Protein AF-A0A1Y3MX12-F1 (afdb_monomer_lite)

Structure (mmCIF, N/CA/C/O backbone):
data_AF-A0A1Y3MX12-F1
#
_entry.id   AF-A0A1Y3MX12-F1
#
loop_
_atom_site.group_PDB
_atom_site.id
_atom_site.type_symbol
_atom_site.label_atom_id
_atom_site.label_alt_id
_atom_site.label_comp_id
_atom_site.label_asym_id
_atom_site.label_entity_id
_atom_site.label_seq_id
_atom_site.pdbx_PDB_ins_code
_atom_site.Cartn_x
_atom_site.Cartn_y
_atom_site.Cartn_z
_atom_site.occupancy
_atom_site.B_iso_or_equiv
_atom_site.auth_seq_id
_atom_site.auth_comp_id
_atom_site.auth_asym_id
_atom_site.auth_atom_id
_atom_site.pd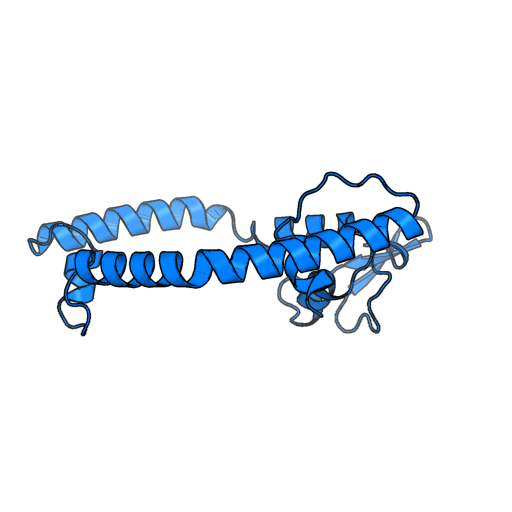bx_PDB_model_num
ATOM 1 N N . PHE A 1 1 ? -0.006 -5.601 -21.328 1.00 93.19 1 PHE A N 1
ATOM 2 C CA . PHE A 1 1 ? 1.351 -5.069 -21.560 1.00 93.19 1 PHE A CA 1
ATOM 3 C C . PHE A 1 1 ? 2.023 -5.885 -22.649 1.00 93.19 1 PHE A C 1
ATOM 5 O O . PHE A 1 1 ? 1.808 -7.091 -22.710 1.00 93.19 1 PHE A O 1
ATOM 12 N N . SER A 1 2 ? 2.791 -5.252 -23.525 1.00 93.62 2 SER A N 1
ATOM 13 C CA . SER A 1 2 ? 3.655 -5.934 -24.491 1.00 93.62 2 SER A CA 1
ATOM 14 C C . SER A 1 2 ? 4.843 -6.601 -23.794 1.00 93.62 2 SER A C 1
ATOM 16 O O . SER A 1 2 ? 5.189 -6.259 -22.661 1.00 93.62 2 SER A O 1
ATOM 18 N N . LYS A 1 3 ? 5.530 -7.512 -24.492 1.00 91.44 3 LYS A N 1
ATOM 19 C CA . LYS A 1 3 ? 6.763 -8.133 -23.976 1.00 91.44 3 LYS A CA 1
ATOM 20 C C . LYS A 1 3 ? 7.834 -7.100 -23.593 1.00 91.44 3 LYS A C 1
ATOM 22 O O . LYS A 1 3 ? 8.512 -7.273 -22.590 1.00 91.44 3 LYS A O 1
ATOM 27 N N . LYS A 1 4 ? 7.959 -6.011 -24.363 1.00 92.94 4 LYS A N 1
ATOM 28 C CA . LYS A 1 4 ? 8.908 -4.917 -24.090 1.00 92.94 4 LYS A CA 1
ATOM 29 C C . LYS A 1 4 ? 8.542 -4.137 -22.825 1.00 92.94 4 LYS A C 1
ATOM 31 O O . LYS A 1 4 ? 9.419 -3.737 -22.071 1.00 92.94 4 LYS A O 1
ATOM 36 N N . GLU A 1 5 ? 7.251 -3.920 -22.582 1.00 94.25 5 GLU A N 1
ATOM 37 C CA . GLU A 1 5 ? 6.773 -3.251 -21.365 1.00 94.25 5 GLU A CA 1
ATOM 38 C C . GLU A 1 5 ? 6.990 -4.091 -20.101 1.00 94.25 5 GLU A C 1
ATOM 40 O O . GLU A 1 5 ? 7.085 -3.524 -19.013 1.00 94.25 5 GLU A O 1
ATOM 45 N N . LEU A 1 6 ? 7.093 -5.414 -20.243 1.00 93.94 6 LEU A N 1
ATOM 46 C CA . LEU A 1 6 ? 7.377 -6.358 -19.161 1.00 93.94 6 LEU A CA 1
ATOM 47 C C . LEU A 1 6 ? 8.867 -6.739 -19.063 1.00 93.94 6 LEU A C 1
ATOM 49 O O . LEU A 1 6 ? 9.196 -7.737 -18.422 1.00 93.94 6 LEU A O 1
ATOM 53 N N . ASP A 1 7 ? 9.775 -5.971 -19.681 1.00 94.62 7 ASP A N 1
ATOM 54 C CA . ASP A 1 7 ? 11.214 -6.219 -19.542 1.00 94.62 7 ASP A CA 1
ATOM 55 C C . ASP A 1 7 ? 11.628 -6.216 -18.060 1.00 94.62 7 ASP A C 1
ATOM 57 O O . ASP A 1 7 ? 11.239 -5.336 -17.287 1.00 94.62 7 ASP A O 1
ATOM 61 N N . GLY A 1 8 ? 12.419 -7.216 -17.672 1.00 92.00 8 GLY A N 1
ATOM 62 C CA . GLY A 1 8 ? 12.827 -7.493 -16.295 1.00 92.00 8 GLY A CA 1
ATOM 63 C C . GLY A 1 8 ? 12.134 -8.695 -15.646 1.00 92.00 8 GLY A C 1
ATOM 64 O O . GLY A 1 8 ? 12.699 -9.257 -14.711 1.00 92.00 8 GLY A O 1
ATOM 65 N N . LEU A 1 9 ? 10.977 -9.144 -16.148 1.00 92.50 9 LEU A N 1
ATOM 66 C CA . LEU A 1 9 ? 10.348 -10.387 -15.683 1.00 92.50 9 LEU A CA 1
ATOM 67 C C . LEU A 1 9 ? 11.020 -11.617 -16.323 1.00 92.50 9 LEU A C 1
ATOM 69 O O . LEU A 1 9 ? 11.373 -11.594 -17.503 1.00 92.50 9 LEU A O 1
ATOM 73 N N . VAL A 1 10 ? 11.194 -12.690 -15.541 1.00 85.06 10 VAL A N 1
ATOM 74 C CA . VAL A 1 10 ? 11.879 -13.929 -15.974 1.00 85.06 10 VAL A CA 1
ATOM 75 C C . VAL A 1 10 ? 10.922 -14.908 -16.659 1.00 85.06 10 VAL A C 1
ATOM 77 O O . VAL A 1 10 ? 11.309 -15.574 -17.618 1.00 85.06 10 VAL A O 1
ATOM 80 N N . ASP A 1 11 ? 9.671 -14.972 -16.201 1.00 83.69 11 ASP A N 1
ATOM 81 C CA . ASP A 1 11 ? 8.611 -15.780 -16.800 1.00 83.69 11 ASP A CA 1
ATOM 82 C C . ASP A 1 11 ? 7.285 -15.004 -16.870 1.00 83.69 11 ASP A C 1
ATOM 84 O O . ASP A 1 11 ? 7.121 -13.952 -16.248 1.00 83.69 11 ASP A O 1
ATOM 88 N N . PHE A 1 12 ? 6.356 -15.516 -17.680 1.00 87.06 12 PHE A N 1
ATOM 89 C CA . PHE A 1 12 ? 5.016 -14.953 -17.874 1.00 87.06 12 PHE A CA 1
ATOM 90 C C . PHE A 1 12 ? 3.929 -15.974 -17.512 1.00 87.06 12 PHE A C 1
ATOM 92 O O . PHE A 1 12 ? 2.835 -15.947 -18.080 1.00 87.06 12 PHE A O 1
ATOM 99 N N . ASP A 1 13 ? 4.228 -16.919 -16.613 1.00 84.44 13 ASP A N 1
ATOM 100 C CA . ASP A 1 13 ? 3.289 -17.996 -16.308 1.00 84.44 13 ASP A CA 1
ATOM 101 C C . ASP A 1 13 ? 1.999 -17.444 -15.693 1.00 84.44 13 ASP A C 1
ATOM 103 O O . ASP A 1 13 ? 1.995 -16.639 -14.757 1.00 84.44 13 ASP A O 1
ATOM 107 N N . GLY A 1 14 ? 0.866 -17.917 -16.209 1.00 82.88 14 GLY A N 1
ATOM 108 C CA . GLY A 1 14 ? -0.448 -17.449 -15.775 1.00 82.88 14 GLY A CA 1
ATOM 109 C C . GLY A 1 14 ? -0.800 -16.041 -16.262 1.00 82.88 14 GLY A C 1
ATOM 110 O O . GLY A 1 14 ? -1.803 -15.489 -15.806 1.00 82.88 14 GLY A O 1
ATOM 111 N N . PHE A 1 15 ? -0.012 -15.447 -17.165 1.00 92.25 15 PHE A N 1
ATOM 112 C CA . PHE A 1 15 ? -0.453 -14.307 -17.964 1.00 92.25 15 PHE A CA 1
ATOM 113 C C . PHE A 1 15 ? -1.085 -14.817 -19.255 1.00 92.25 15 PHE A C 1
ATOM 115 O O . PHE A 1 15 ? -0.545 -15.683 -19.944 1.00 92.25 15 PHE A O 1
ATOM 122 N N . GLU A 1 16 ? -2.246 -14.271 -19.597 1.00 91.75 16 GLU A N 1
ATOM 123 C CA . GLU A 1 16 ? -2.941 -14.643 -20.822 1.00 91.75 16 GLU A CA 1
ATOM 124 C C . GLU A 1 16 ? -2.290 -13.928 -22.004 1.00 91.75 16 GLU A C 1
ATOM 126 O O . GLU A 1 16 ? -2.245 -12.698 -22.062 1.00 91.75 16 GLU A O 1
ATOM 131 N N . LYS A 1 17 ? -1.772 -14.701 -22.957 1.00 92.25 17 LYS A N 1
ATOM 132 C CA . LYS A 1 17 ? -1.143 -14.174 -24.167 1.00 92.25 17 LYS A CA 1
ATOM 133 C C . LYS A 1 17 ? -2.174 -14.017 -25.282 1.00 92.25 17 LYS A C 1
ATOM 135 O O . LYS A 1 17 ? -2.877 -14.959 -25.632 1.00 92.25 17 LYS A O 1
ATOM 140 N N . THR A 1 18 ? -2.200 -12.838 -25.890 1.00 91.56 18 THR A N 1
ATOM 141 C CA . THR A 1 18 ? -3.013 -12.503 -27.065 1.00 91.56 18 THR A CA 1
ATOM 142 C C . THR A 1 18 ? -2.146 -11.819 -28.120 1.00 91.56 18 THR A C 1
ATOM 144 O O . THR A 1 18 ? -1.082 -11.289 -27.801 1.00 91.56 18 THR A O 1
ATOM 147 N N . ILE A 1 19 ? -2.570 -11.853 -29.383 1.00 91.31 19 ILE A N 1
ATOM 148 C CA . ILE A 1 19 ? -1.906 -11.126 -30.473 1.00 91.31 19 ILE A CA 1
ATOM 149 C C . ILE A 1 19 ? -2.798 -9.949 -30.850 1.00 91.31 19 ILE A C 1
ATOM 151 O O . ILE A 1 19 ? -3.976 -10.145 -31.153 1.00 91.31 19 ILE A O 1
ATOM 155 N N . LYS A 1 20 ? -2.244 -8.738 -30.840 1.00 86.56 20 LYS A N 1
ATOM 156 C CA . LYS A 1 20 ? -2.943 -7.521 -31.252 1.00 86.56 20 LYS A CA 1
ATOM 157 C C . LYS A 1 20 ? -2.048 -6.732 -32.198 1.00 86.56 20 LYS A C 1
ATOM 159 O O . LYS A 1 20 ? -0.911 -6.448 -31.853 1.00 86.56 20 LYS A O 1
ATOM 164 N N . ASP A 1 21 ? -2.557 -6.424 -33.390 1.00 84.88 21 ASP A N 1
ATOM 165 C CA . ASP A 1 21 ? -1.842 -5.655 -34.421 1.00 84.88 21 ASP A CA 1
ATOM 166 C C . ASP A 1 21 ? -0.462 -6.242 -34.807 1.00 84.88 21 ASP A C 1
ATOM 168 O O . ASP A 1 21 ? 0.438 -5.527 -35.229 1.00 84.88 21 ASP A O 1
ATOM 172 N N . GLY A 1 22 ? -0.302 -7.567 -34.680 1.00 84.94 22 GLY A N 1
ATOM 173 C CA . GLY A 1 22 ? 0.952 -8.285 -34.949 1.00 84.94 22 GLY A CA 1
ATOM 174 C C . GLY A 1 22 ? 1.888 -8.421 -33.743 1.00 84.94 22 GLY A C 1
ATOM 175 O O . GLY A 1 22 ? 2.831 -9.206 -33.808 1.00 84.94 22 GLY A O 1
ATOM 176 N N . ASP A 1 23 ? 1.590 -7.746 -32.630 1.00 88.19 23 ASP A N 1
ATOM 177 C CA . ASP A 1 23 ? 2.391 -7.774 -31.407 1.00 88.19 23 ASP A CA 1
ATOM 178 C C . ASP A 1 23 ? 1.809 -8.706 -30.335 1.00 88.19 23 ASP A C 1
ATOM 180 O O . ASP A 1 23 ? 0.593 -8.837 -30.158 1.00 88.19 23 ASP A O 1
ATOM 184 N N . GLU A 1 24 ? 2.699 -9.344 -29.571 1.00 90.62 24 GLU A N 1
ATOM 185 C CA . GLU A 1 24 ? 2.327 -10.153 -28.409 1.00 90.62 24 GLU A CA 1
ATOM 186 C C . GLU A 1 24 ? 1.964 -9.265 -27.212 1.00 90.62 24 GLU A C 1
ATOM 188 O O . GLU A 1 24 ? 2.807 -8.540 -26.671 1.00 90.62 24 GLU A O 1
ATOM 193 N N . ILE A 1 25 ? 0.718 -9.381 -26.754 1.00 94.12 25 ILE A N 1
ATOM 194 C CA . ILE A 1 25 ? 0.178 -8.667 -25.600 1.00 94.12 25 ILE A CA 1
ATOM 195 C C . ILE A 1 25 ? -0.200 -9.658 -24.502 1.00 94.12 25 ILE A C 1
ATOM 197 O O . ILE A 1 25 ? -0.950 -10.608 -24.721 1.00 94.12 25 ILE A O 1
ATOM 201 N N . TYR A 1 26 ? 0.284 -9.381 -23.297 1.00 94.12 26 TYR A N 1
ATOM 202 C CA . TYR A 1 26 ? 0.012 -10.137 -22.084 1.00 94.12 26 TYR A CA 1
ATOM 203 C C . TYR A 1 26 ? -1.049 -9.418 -21.245 1.00 94.12 26 TYR A C 1
ATOM 205 O O . TYR A 1 26 ? -0.879 -8.249 -20.863 1.00 94.12 26 TYR A O 1
ATOM 213 N N . THR A 1 27 ? -2.134 -10.127 -20.953 1.00 93.81 27 THR A N 1
ATOM 214 C CA . THR A 1 27 ? -3.184 -9.738 -20.011 1.00 93.81 27 THR A CA 1
ATOM 215 C C . THR A 1 27 ? -2.872 -10.360 -18.656 1.00 93.81 27 THR A C 1
ATOM 217 O O . THR A 1 27 ? -2.681 -11.569 -18.538 1.00 93.81 27 THR A O 1
ATOM 220 N N . ILE A 1 28 ? -2.806 -9.522 -17.623 1.00 92.75 28 ILE A N 1
ATOM 221 C CA . ILE A 1 28 ? -2.474 -9.943 -16.262 1.00 92.75 28 ILE A CA 1
ATOM 222 C C . ILE A 1 28 ? -3.710 -9.809 -15.383 1.00 92.75 28 ILE A C 1
ATOM 224 O O . ILE A 1 28 ? -4.214 -8.706 -15.164 1.00 92.75 28 ILE A O 1
ATOM 228 N N . GLY A 1 29 ? -4.177 -10.939 -14.857 1.00 91.38 29 GLY A N 1
ATOM 229 C CA . GLY A 1 29 ? -5.178 -10.958 -13.799 1.00 91.38 29 GLY A CA 1
ATOM 230 C C . GLY A 1 29 ? -4.566 -10.501 -12.476 1.00 91.38 29 GLY A C 1
ATOM 231 O O . GLY A 1 29 ? -3.537 -11.020 -12.053 1.00 91.38 29 GLY A O 1
ATOM 232 N N . LEU A 1 30 ? -5.213 -9.558 -11.788 1.00 89.69 30 LEU A N 1
ATOM 233 C CA . LEU A 1 30 ? -4.771 -9.083 -10.465 1.00 89.69 30 LEU A CA 1
ATOM 234 C C . LEU A 1 30 ? -4.900 -10.152 -9.367 1.00 89.69 30 LEU A C 1
ATOM 236 O O . LEU A 1 30 ? -4.334 -10.014 -8.290 1.00 89.69 30 LEU A O 1
ATOM 240 N N . ASN A 1 31 ? -5.670 -11.207 -9.628 1.00 88.19 31 ASN A N 1
ATOM 241 C CA . ASN A 1 31 ? -5.789 -12.383 -8.771 1.00 88.19 31 ASN A CA 1
ATOM 242 C C . ASN A 1 31 ? -4.617 -13.366 -8.928 1.00 88.19 31 ASN A C 1
ATOM 244 O O . ASN A 1 31 ? -4.516 -14.297 -8.133 1.00 88.19 31 ASN A O 1
ATOM 248 N N . ASN A 1 32 ? -3.755 -13.196 -9.937 1.00 87.06 32 ASN A N 1
ATOM 249 C CA . ASN A 1 32 ? -2.561 -14.015 -10.105 1.00 87.06 32 ASN A CA 1
ATOM 250 C C . ASN A 1 32 ? -1.465 -13.529 -9.132 1.00 87.06 32 ASN A C 1
ATOM 252 O O . ASN A 1 32 ? -1.052 -12.373 -9.241 1.00 87.06 32 ASN A O 1
ATOM 256 N N . PRO A 1 33 ? -0.939 -14.373 -8.223 1.00 85.44 33 PRO A N 1
ATOM 257 C CA . PRO A 1 33 ? 0.140 -13.989 -7.309 1.00 85.44 33 PRO A CA 1
ATOM 258 C C . PRO A 1 33 ? 1.402 -13.467 -8.014 1.00 85.44 33 PRO A C 1
ATOM 260 O O . PRO A 1 33 ? 2.010 -12.516 -7.528 1.00 85.44 33 PRO A O 1
ATOM 263 N N . LYS A 1 34 ? 1.748 -14.014 -9.192 1.00 86.94 34 LYS A N 1
ATOM 264 C CA . LYS A 1 34 ? 2.892 -13.561 -10.007 1.00 86.94 34 LYS A CA 1
ATOM 265 C C . LYS A 1 34 ? 2.704 -12.150 -10.572 1.00 86.94 34 LYS A C 1
ATOM 267 O O . LYS A 1 34 ? 3.655 -11.530 -11.025 1.00 86.94 34 LYS A O 1
ATOM 272 N N . SER A 1 35 ? 1.494 -11.588 -10.538 1.00 89.12 35 SER A N 1
ATOM 273 C CA . SER A 1 35 ? 1.275 -10.210 -10.994 1.00 89.12 35 SER A CA 1
ATOM 274 C C . SER A 1 35 ? 2.041 -9.176 -10.155 1.00 89.12 35 SER A C 1
ATOM 276 O O . SER A 1 35 ? 2.422 -8.132 -10.679 1.00 89.12 35 SER A O 1
ATOM 278 N N . LEU A 1 36 ? 2.343 -9.483 -8.886 1.00 89.50 36 LEU A N 1
ATOM 279 C CA . LEU A 1 36 ? 3.140 -8.619 -8.008 1.00 89.50 36 LEU A CA 1
ATOM 280 C C . LEU A 1 36 ? 4.602 -8.492 -8.466 1.00 89.50 36 LEU A C 1
ATOM 282 O O . LEU A 1 36 ? 5.218 -7.450 -8.242 1.00 89.50 36 LEU A O 1
ATOM 286 N N . ASP A 1 37 ? 5.122 -9.480 -9.203 1.00 93.12 37 ASP A N 1
ATOM 287 C CA . ASP A 1 37 ? 6.468 -9.437 -9.787 1.00 93.12 37 ASP A CA 1
ATOM 288 C C . ASP A 1 37 ? 6.634 -8.266 -10.764 1.00 93.12 37 ASP A C 1
ATOM 290 O O . ASP A 1 37 ? 7.748 -7.797 -10.991 1.00 93.12 37 ASP A O 1
ATOM 294 N N . ILE A 1 38 ? 5.533 -7.716 -11.287 1.00 95.06 38 ILE A N 1
ATOM 295 C CA . ILE A 1 38 ? 5.562 -6.501 -12.104 1.00 95.06 38 ILE A CA 1
ATOM 296 C C . ILE A 1 38 ? 6.109 -5.317 -11.304 1.00 95.06 38 ILE A C 1
ATOM 298 O O . ILE A 1 38 ? 6.941 -4.579 -11.825 1.00 95.06 38 ILE A O 1
ATOM 302 N N . ILE A 1 39 ? 5.694 -5.132 -10.046 1.00 94.62 39 ILE A N 1
ATOM 303 C CA . ILE A 1 39 ? 6.185 -4.022 -9.213 1.00 94.62 39 ILE A CA 1
ATOM 304 C C . ILE A 1 39 ? 7.665 -4.234 -8.884 1.00 94.62 39 ILE A C 1
ATOM 306 O O . ILE A 1 39 ? 8.454 -3.295 -8.948 1.00 94.62 39 ILE A O 1
ATOM 310 N N . LYS A 1 40 ? 8.062 -5.473 -8.589 1.00 94.12 40 LYS A N 1
ATOM 311 C CA . LYS A 1 40 ? 9.425 -5.787 -8.152 1.00 94.12 40 LYS A CA 1
ATOM 312 C C . LYS A 1 40 ? 10.450 -5.838 -9.290 1.00 94.12 40 LYS A C 1
ATOM 314 O O . LYS A 1 40 ? 11.602 -5.450 -9.094 1.00 94.12 40 LYS A O 1
ATOM 319 N N . TYR A 1 41 ? 10.068 -6.307 -10.477 1.00 95.38 41 TYR A N 1
ATOM 320 C CA . TYR A 1 41 ? 11.023 -6.662 -11.533 1.00 95.38 41 TYR A CA 1
ATOM 321 C C . TYR A 1 41 ? 10.868 -5.881 -12.836 1.00 95.38 41 TYR A C 1
ATOM 323 O O . TYR A 1 41 ? 11.869 -5.722 -13.535 1.00 95.38 41 TYR A O 1
ATOM 331 N N . ALA A 1 42 ? 9.690 -5.331 -13.162 1.00 96.19 42 ALA A N 1
ATOM 332 C CA . ALA A 1 42 ? 9.534 -4.590 -14.414 1.00 96.19 42 ALA A CA 1
ATOM 333 C C . ALA A 1 42 ? 10.417 -3.333 -14.415 1.00 96.19 42 ALA A C 1
ATOM 335 O O . ALA A 1 42 ? 10.243 -2.431 -13.591 1.00 96.19 42 ALA A O 1
ATOM 336 N N . LYS A 1 43 ? 11.359 -3.251 -15.359 1.00 95.38 43 LYS A N 1
ATOM 337 C CA . LYS A 1 43 ? 12.286 -2.116 -15.496 1.00 95.38 43 LYS A CA 1
ATOM 338 C C . LYS A 1 43 ? 11.569 -0.837 -15.913 1.00 95.38 43 LYS A C 1
ATOM 340 O O . LYS A 1 43 ? 11.905 0.249 -15.445 1.00 95.38 43 LYS A O 1
ATOM 345 N N . ASN A 1 44 ? 10.537 -0.968 -16.744 1.00 94.81 44 ASN A N 1
ATOM 346 C CA . ASN A 1 44 ? 9.735 0.160 -17.196 1.00 94.81 44 ASN A CA 1
ATOM 347 C C . ASN A 1 44 ? 8.885 0.732 -16.044 1.00 94.81 44 ASN A C 1
ATOM 349 O O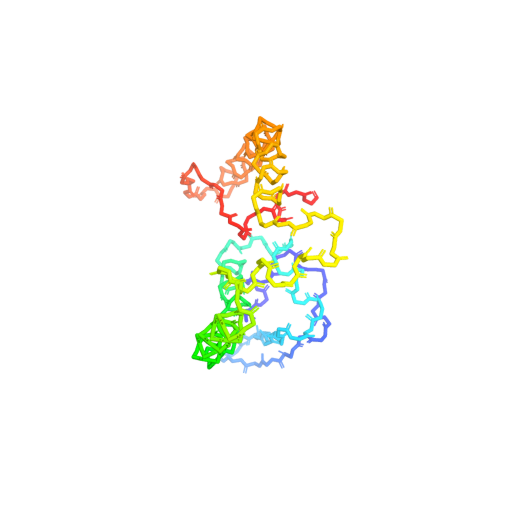 . ASN A 1 44 ? 7.935 0.106 -15.569 1.00 94.81 44 ASN A O 1
ATOM 353 N N . GLU A 1 45 ? 9.204 1.960 -15.629 1.00 94.81 45 GLU A N 1
ATOM 354 C CA . GLU A 1 45 ? 8.513 2.667 -14.543 1.00 94.81 45 GLU A CA 1
ATOM 355 C C . GLU A 1 45 ? 7.016 2.873 -14.825 1.00 94.81 45 GLU A C 1
ATOM 357 O O . GLU A 1 45 ? 6.195 2.758 -13.913 1.00 94.81 45 GLU A O 1
ATOM 362 N N . ASN A 1 46 ? 6.625 3.111 -16.082 1.00 95.44 46 ASN A N 1
ATOM 363 C CA . ASN A 1 46 ? 5.215 3.275 -16.442 1.00 95.44 46 ASN A CA 1
ATOM 364 C C . ASN A 1 46 ? 4.431 1.970 -16.286 1.00 95.44 46 ASN A C 1
ATOM 366 O O . ASN A 1 46 ? 3.265 2.013 -15.883 1.00 95.44 46 ASN A O 1
ATOM 370 N N . THR A 1 47 ? 5.058 0.820 -16.542 1.00 96.50 47 THR A N 1
ATOM 371 C CA . THR A 1 47 ? 4.453 -0.494 -16.292 1.00 96.50 47 THR A CA 1
ATOM 372 C C . THR A 1 47 ? 4.186 -0.674 -14.799 1.00 96.50 47 THR A C 1
ATOM 374 O O . THR A 1 47 ? 3.045 -0.949 -14.417 1.00 96.50 47 THR A O 1
ATOM 377 N N . ARG A 1 48 ? 5.191 -0.420 -13.944 1.00 96.62 48 ARG A N 1
ATOM 378 C CA . ARG A 1 48 ? 5.043 -0.491 -12.477 1.00 96.62 48 ARG A CA 1
ATOM 379 C C . ARG A 1 48 ? 3.950 0.445 -11.971 1.00 96.62 48 ARG A C 1
ATOM 381 O O . ARG A 1 48 ? 3.062 0.025 -11.232 1.00 96.62 48 ARG A O 1
ATOM 388 N N . LYS A 1 49 ? 3.971 1.703 -12.418 1.00 96.31 49 LYS A N 1
ATOM 389 C CA . LYS A 1 49 ? 2.977 2.724 -12.067 1.00 96.31 49 LYS A CA 1
ATOM 390 C C . LYS A 1 49 ? 1.565 2.312 -12.469 1.00 96.31 49 LYS A C 1
ATOM 392 O O . LYS A 1 49 ? 0.647 2.409 -11.657 1.00 96.31 49 LYS A O 1
ATOM 397 N N . THR A 1 50 ? 1.382 1.867 -13.711 1.00 96.38 50 THR A N 1
ATOM 398 C CA . THR A 1 50 ? 0.068 1.465 -14.229 1.00 96.38 50 THR A CA 1
ATOM 399 C C . THR A 1 50 ? -0.481 0.294 -13.430 1.00 96.38 50 THR A C 1
ATOM 401 O O . THR A 1 50 ? -1.618 0.354 -12.964 1.00 96.38 50 THR A O 1
ATOM 404 N N . PHE A 1 51 ? 0.340 -0.736 -13.211 1.00 95.62 51 PHE A N 1
ATOM 405 C CA . PHE A 1 51 ? -0.054 -1.891 -12.417 1.00 95.62 51 PHE A CA 1
ATOM 406 C C . PHE A 1 51 ? -0.414 -1.497 -10.978 1.00 95.62 51 PHE A C 1
ATOM 408 O O . PHE A 1 51 ? -1.487 -1.860 -10.504 1.00 95.62 51 PHE A O 1
ATOM 415 N N . TYR A 1 52 ? 0.420 -0.687 -10.316 1.00 95.62 52 TYR A N 1
ATOM 416 C CA . TYR A 1 52 ? 0.175 -0.201 -8.955 1.00 95.62 52 TYR A CA 1
ATOM 417 C C . TYR A 1 52 ? -1.142 0.579 -8.832 1.00 95.62 52 TYR A C 1
ATOM 419 O O . TYR A 1 52 ? -1.905 0.374 -7.890 1.00 95.62 52 TYR A O 1
ATOM 427 N N . ILE A 1 53 ? -1.440 1.474 -9.777 1.00 95.19 53 ILE A N 1
ATOM 428 C CA . ILE A 1 53 ? -2.689 2.249 -9.752 1.00 95.19 53 ILE A CA 1
ATOM 429 C C . ILE A 1 53 ? -3.893 1.323 -9.931 1.00 95.19 53 ILE A C 1
ATOM 431 O O . ILE A 1 53 ? -4.863 1.429 -9.184 1.00 95.19 53 ILE A O 1
ATOM 435 N N . VAL A 1 54 ? -3.832 0.409 -10.901 1.00 93.94 54 VAL A N 1
ATOM 436 C CA . VAL A 1 54 ? -4.929 -0.520 -11.194 1.00 93.94 54 VAL A CA 1
ATOM 437 C C . VAL A 1 54 ? -5.173 -1.471 -10.017 1.00 93.94 54 VAL A C 1
ATOM 439 O O . VAL A 1 54 ? -6.325 -1.660 -9.624 1.00 93.94 54 VAL A O 1
ATOM 442 N N . SER A 1 55 ? -4.115 -2.000 -9.395 1.00 93.19 55 SER A N 1
ATOM 443 C CA . SER A 1 55 ? -4.225 -2.892 -8.234 1.00 93.19 55 SER A CA 1
ATOM 444 C C . SER A 1 55 ? -4.804 -2.197 -6.997 1.00 93.19 55 SER A C 1
ATOM 446 O O . SER A 1 55 ? -5.562 -2.811 -6.248 1.00 93.19 55 SER A O 1
ATOM 448 N N . ASN A 1 56 ? -4.548 -0.897 -6.820 1.00 92.25 56 ASN A N 1
ATOM 449 C CA . ASN A 1 56 ? -5.093 -0.101 -5.713 1.00 92.25 56 ASN A CA 1
ATOM 450 C C . ASN A 1 56 ? -6.495 0.484 -5.985 1.00 92.25 56 ASN A C 1
ATOM 452 O O . ASN A 1 56 ? -7.073 1.125 -5.109 1.00 92.25 56 ASN A O 1
ATOM 456 N N . GLN A 1 57 ? -7.066 0.277 -7.177 1.00 91.12 57 GLN A N 1
ATOM 457 C CA . GLN A 1 57 ? -8.391 0.790 -7.564 1.00 91.12 57 GLN A CA 1
ATOM 458 C C . GLN A 1 57 ? -9.447 -0.308 -7.757 1.00 91.12 57 GLN A C 1
ATOM 460 O O . GLN A 1 57 ? -10.521 -0.058 -8.318 1.00 91.12 57 GLN A O 1
ATOM 465 N N . VAL A 1 58 ? -9.162 -1.526 -7.293 1.00 91.00 58 VAL A N 1
ATOM 466 C CA . VAL A 1 58 ? -10.073 -2.667 -7.415 1.00 91.00 58 VAL A CA 1
ATOM 467 C C . VAL A 1 58 ? -11.386 -2.403 -6.673 1.00 91.00 58 VAL A C 1
ATOM 469 O O . VAL A 1 58 ? -11.402 -1.946 -5.532 1.00 91.00 58 VAL A O 1
ATOM 472 N N . CYS A 1 59 ? -12.500 -2.750 -7.324 1.00 91.94 59 CYS A N 1
ATOM 473 C CA . CYS A 1 59 ? -13.851 -2.705 -6.761 1.00 91.94 59 CYS A CA 1
ATOM 474 C C . CYS A 1 59 ? -14.275 -1.308 -6.260 1.00 91.94 59 CYS A C 1
ATOM 476 O O . CYS A 1 59 ? -14.531 -1.098 -5.075 1.00 91.94 59 CYS A O 1
ATOM 478 N N . LYS A 1 60 ? -14.416 -0.340 -7.178 1.00 92.00 60 LYS A N 1
ATOM 479 C CA . LYS A 1 60 ? -14.869 1.034 -6.861 1.00 92.00 60 LYS A CA 1
ATOM 480 C C . LYS A 1 60 ? -16.195 1.087 -6.084 1.00 92.00 60 LYS A C 1
ATOM 482 O O . LYS A 1 60 ? -16.380 1.984 -5.265 1.00 92.00 60 LYS A O 1
ATOM 487 N N . SER A 1 61 ? -17.084 0.109 -6.272 1.00 94.69 61 SER A N 1
ATOM 488 C CA . SER A 1 61 ? -18.335 -0.026 -5.510 1.00 94.69 61 SER A CA 1
ATOM 489 C C . SER A 1 61 ? -18.121 -0.194 -4.000 1.00 94.69 61 SER A C 1
ATOM 491 O O . SER A 1 61 ? -19.007 0.144 -3.216 1.00 94.69 61 SER A O 1
ATOM 493 N N . ASN A 1 62 ? -16.942 -0.654 -3.559 1.00 96.00 62 ASN A N 1
ATOM 494 C CA . ASN A 1 62 ? -16.621 -0.766 -2.136 1.00 96.00 62 ASN A CA 1
ATOM 495 C C . ASN A 1 62 ? -16.556 0.593 -1.430 1.00 96.00 62 ASN A C 1
ATOM 497 O O . ASN A 1 62 ? -16.723 0.628 -0.215 1.00 96.00 62 ASN A O 1
ATOM 501 N N . ILE A 1 63 ? -16.357 1.707 -2.145 1.00 96.12 63 ILE A N 1
ATOM 502 C CA . ILE A 1 63 ? -16.297 3.043 -1.531 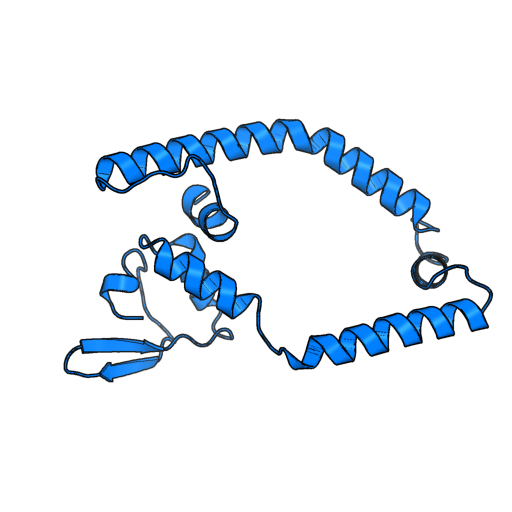1.00 96.12 63 ILE A CA 1
ATOM 503 C C . ILE A 1 63 ? -17.617 3.362 -0.813 1.00 96.12 63 ILE A C 1
ATOM 505 O O . ILE A 1 63 ? -17.613 3.713 0.368 1.00 96.12 63 ILE A O 1
ATOM 509 N N . GLU A 1 64 ? -18.754 3.168 -1.483 1.00 96.88 64 GLU A N 1
ATOM 510 C CA . GLU A 1 64 ? -20.077 3.404 -0.890 1.00 96.88 64 GLU A CA 1
ATOM 511 C C . GLU A 1 64 ? -20.378 2.424 0.249 1.00 96.88 64 GLU A C 1
ATOM 513 O O . GLU A 1 64 ? -20.956 2.792 1.275 1.00 96.88 64 GLU A O 1
ATOM 518 N N . VAL A 1 65 ? -19.968 1.163 0.091 1.00 97.75 65 VAL A N 1
ATOM 519 C CA . VAL A 1 65 ? -20.132 0.133 1.124 1.00 97.75 65 VAL A CA 1
ATOM 520 C C . VAL A 1 65 ? -19.333 0.501 2.375 1.00 97.75 65 VAL A C 1
ATOM 522 O O . VAL A 1 65 ? -19.870 0.443 3.480 1.00 97.75 65 VAL A O 1
ATOM 525 N N . LEU A 1 66 ? -18.085 0.950 2.224 1.00 97.81 66 LEU A N 1
ATOM 526 C CA . LEU A 1 66 ? -17.237 1.389 3.332 1.00 97.81 66 LEU A CA 1
ATOM 527 C C . LEU A 1 66 ? -17.828 2.605 4.050 1.00 97.81 66 LEU A C 1
ATOM 529 O O . LEU A 1 66 ? -17.868 2.611 5.280 1.00 97.81 66 LEU A O 1
ATOM 533 N N . GLN A 1 67 ? -18.357 3.590 3.320 1.00 98.06 67 GLN A N 1
ATOM 534 C CA . GLN A 1 67 ? -19.052 4.734 3.922 1.00 98.06 67 GLN A CA 1
ATOM 535 C C . GLN A 1 67 ? -20.255 4.286 4.764 1.00 98.06 67 GLN A C 1
ATOM 537 O O . GLN A 1 67 ? -20.410 4.710 5.914 1.00 98.06 67 GLN A O 1
ATOM 542 N N . LYS A 1 68 ? -21.079 3.369 4.235 1.00 98.31 68 LYS A N 1
ATOM 543 C CA . LYS A 1 68 ? -22.202 2.779 4.982 1.00 98.31 68 LYS A CA 1
ATOM 544 C C . LYS A 1 68 ? -21.711 2.037 6.227 1.00 98.31 68 LYS A C 1
ATOM 546 O O . LYS A 1 68 ? -22.255 2.248 7.309 1.00 98.31 68 LYS A O 1
ATOM 551 N N . ILE A 1 69 ? -20.657 1.226 6.108 1.00 98.44 69 ILE A N 1
ATOM 552 C CA . ILE A 1 69 ? -20.063 0.483 7.230 1.00 98.44 69 ILE A CA 1
ATOM 553 C C . ILE A 1 69 ? -19.567 1.433 8.323 1.00 98.44 69 ILE A C 1
ATOM 555 O O . ILE A 1 69 ? -19.861 1.199 9.494 1.00 98.44 69 ILE A O 1
ATOM 559 N N . VAL A 1 70 ? -18.843 2.502 7.978 1.00 98.19 70 VAL A N 1
ATOM 560 C CA . VAL A 1 70 ? -18.325 3.478 8.953 1.00 98.19 70 VAL A CA 1
ATOM 561 C C . VAL A 1 70 ? -19.472 4.143 9.718 1.00 98.19 70 VAL A C 1
ATOM 563 O O . VAL A 1 70 ? -19.443 4.185 10.951 1.00 98.19 70 VAL A O 1
ATOM 566 N N . ASN A 1 71 ? -20.525 4.570 9.016 1.00 98.38 71 ASN A N 1
ATOM 567 C CA . ASN A 1 71 ? -21.702 5.182 9.636 1.00 98.38 71 ASN A CA 1
ATOM 568 C C . ASN A 1 71 ? -22.461 4.206 10.548 1.00 98.38 71 ASN A C 1
ATOM 570 O O . ASN A 1 71 ? -22.830 4.556 11.671 1.00 98.38 71 ASN A O 1
ATOM 574 N N . LEU A 1 72 ? -22.659 2.961 10.104 1.00 98.62 72 LEU A N 1
ATOM 575 C CA . LEU A 1 72 ? -23.328 1.926 10.897 1.00 98.62 72 LEU A CA 1
ATOM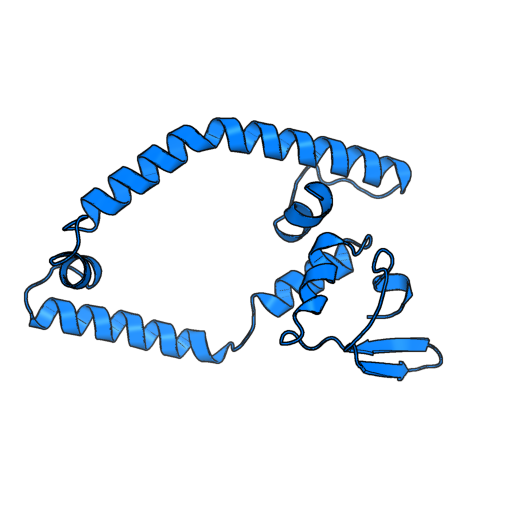 576 C C . LEU A 1 72 ? -22.513 1.535 12.133 1.00 98.62 72 LEU A C 1
ATOM 578 O O . LEU A 1 72 ? -23.076 1.388 13.216 1.00 98.62 72 LEU A O 1
ATOM 582 N N . ARG A 1 73 ? -21.187 1.424 12.002 1.00 98.50 73 ARG A N 1
ATOM 583 C CA . ARG A 1 73 ? -20.268 1.180 13.122 1.00 98.50 73 ARG A CA 1
ATOM 584 C C . ARG A 1 73 ? -20.325 2.305 14.151 1.00 98.50 73 ARG A C 1
ATOM 586 O O . ARG A 1 73 ? -20.399 2.027 15.347 1.00 98.50 73 ARG A O 1
ATOM 593 N N . LEU A 1 74 ? -20.360 3.561 13.706 1.00 98.31 74 LEU A N 1
ATOM 594 C CA . LEU A 1 74 ? -20.530 4.704 14.602 1.00 98.31 74 LEU A CA 1
ATOM 595 C C . LEU A 1 74 ? -21.887 4.668 15.318 1.00 98.31 74 LEU A C 1
ATOM 597 O O . LEU A 1 74 ? -21.935 4.840 16.534 1.00 98.31 74 LEU A O 1
ATOM 601 N N . LYS A 1 75 ? -22.982 4.402 14.591 1.00 98.25 75 LYS A N 1
ATOM 602 C CA . LYS A 1 75 ? -24.325 4.272 15.179 1.00 98.25 75 LYS A CA 1
ATOM 603 C C . LYS A 1 75 ? -24.368 3.157 16.224 1.00 98.25 75 LYS A C 1
ATOM 605 O O . LYS A 1 75 ? -24.855 3.391 17.325 1.00 98.25 75 LYS A O 1
ATOM 610 N N . LYS A 1 76 ? -23.814 1.980 15.908 1.00 98.12 76 LYS A N 1
ATOM 611 C CA . LYS A 1 76 ? -23.706 0.849 16.840 1.00 98.12 76 LYS A CA 1
ATOM 612 C C . LYS A 1 76 ? -22.988 1.265 18.124 1.00 98.12 76 LYS A C 1
ATOM 614 O O . LYS A 1 76 ? -23.521 1.051 19.202 1.00 98.12 76 LYS A O 1
ATOM 619 N N . ALA A 1 77 ? -21.819 1.893 18.014 1.00 98.19 77 ALA A N 1
ATOM 620 C CA . ALA A 1 77 ? -21.043 2.320 19.178 1.00 98.19 77 ALA A CA 1
ATOM 621 C C . ALA A 1 77 ? -21.815 3.305 20.070 1.00 98.19 77 ALA A C 1
ATOM 623 O O . ALA A 1 77 ? -21.860 3.122 21.284 1.00 98.19 77 ALA A O 1
ATOM 624 N N . LYS A 1 78 ? -22.485 4.296 19.462 1.00 98.06 78 LYS A N 1
ATOM 625 C CA . LYS A 1 78 ? -23.303 5.279 20.187 1.00 98.06 78 LYS A CA 1
ATOM 626 C C . LYS A 1 78 ? -24.481 4.643 20.926 1.00 98.06 78 LYS A C 1
ATOM 628 O O . LYS A 1 78 ? -24.774 5.060 22.040 1.00 98.06 78 LYS A O 1
ATOM 633 N N . LEU A 1 79 ? -25.132 3.635 20.338 1.00 98.19 79 LEU A N 1
ATOM 634 C CA . LEU A 1 79 ? -26.237 2.916 20.990 1.00 98.19 79 LEU A CA 1
ATOM 635 C C . LEU A 1 79 ? -25.795 2.202 22.272 1.00 98.19 79 LEU A C 1
ATOM 637 O O . LEU A 1 79 ? -26.562 2.143 23.224 1.00 98.19 79 LEU A O 1
ATOM 641 N N . PHE A 1 80 ? -24.558 1.707 22.312 1.00 96.81 80 PHE A N 1
ATOM 642 C CA . PHE A 1 80 ? -23.974 1.098 23.507 1.00 96.81 80 PHE A CA 1
ATOM 643 C C . PHE A 1 80 ? -23.256 2.109 24.423 1.00 96.81 80 PHE A C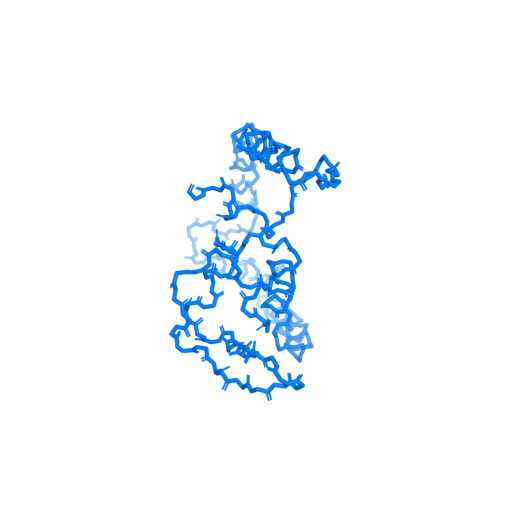 1
ATOM 645 O O . PHE A 1 80 ? -22.573 1.706 25.355 1.00 96.81 80 PHE A O 1
ATOM 652 N N . GLY A 1 81 ? -23.382 3.419 24.172 1.00 97.50 81 GLY A N 1
ATOM 653 C CA . GLY A 1 81 ? -22.801 4.466 25.022 1.00 97.50 81 GLY A CA 1
ATOM 654 C C . GLY A 1 81 ? -21.316 4.775 24.783 1.00 97.50 81 GLY A C 1
ATOM 655 O O . GLY A 1 81 ? -20.729 5.551 25.534 1.00 97.50 81 GLY A O 1
ATOM 656 N N . TYR A 1 82 ? -20.693 4.234 23.731 1.00 98.12 82 TYR A N 1
ATOM 657 C CA . TYR A 1 82 ? -19.288 4.510 23.406 1.00 98.12 82 TYR A CA 1
ATOM 658 C C . TYR A 1 82 ? -19.135 5.751 22.518 1.00 98.12 82 TYR A C 1
ATOM 660 O O . TYR A 1 82 ? -19.950 6.027 21.634 1.00 98.12 82 TYR A O 1
ATOM 668 N N . LYS A 1 83 ? -18.015 6.465 22.691 1.00 96.56 83 LYS A N 1
ATOM 669 C CA . LYS A 1 83 ? -17.671 7.672 21.914 1.00 96.56 83 LYS A CA 1
ATOM 670 C C . LYS A 1 83 ? -17.431 7.388 20.426 1.00 96.56 83 LYS A C 1
ATOM 672 O O . LYS A 1 83 ? -17.764 8.207 19.573 1.00 96.56 83 LYS A O 1
ATOM 677 N N . SER A 1 84 ? -16.835 6.240 20.105 1.00 97.81 84 SER A N 1
ATOM 678 C CA . SER A 1 84 ? -16.554 5.808 18.733 1.00 97.81 84 SER A CA 1
ATOM 679 C C . SER A 1 84 ? -16.530 4.284 18.627 1.00 97.81 84 SER A C 1
ATOM 681 O O . SER A 1 84 ? -16.426 3.583 19.634 1.00 97.81 84 SER A O 1
ATOM 683 N N . TYR A 1 85 ? -16.576 3.755 17.401 1.00 98.00 85 TYR A N 1
ATOM 684 C CA . TYR A 1 85 ? -16.460 2.310 17.185 1.00 98.00 85 TYR A CA 1
ATOM 685 C C . TYR A 1 85 ? -15.126 1.736 17.673 1.00 98.00 85 TYR A C 1
ATOM 687 O O . TYR A 1 85 ? -15.093 0.606 18.141 1.00 98.00 85 TYR A O 1
ATOM 695 N N . ALA A 1 86 ? -14.041 2.516 17.626 1.00 97.94 86 ALA A N 1
ATOM 696 C CA . ALA A 1 86 ? -12.752 2.085 18.162 1.00 97.94 86 ALA A CA 1
ATOM 697 C C . ALA A 1 86 ? -12.789 1.924 19.692 1.00 97.94 86 ALA A C 1
ATOM 699 O O . ALA A 1 86 ? -12.255 0.945 20.196 1.00 97.94 86 ALA A O 1
ATOM 700 N N . HIS A 1 87 ? -13.470 2.818 20.422 1.00 98.31 87 HIS A N 1
ATOM 701 C CA . HIS A 1 87 ? -13.671 2.656 21.871 1.00 98.31 87 HIS A CA 1
ATOM 702 C C . HIS A 1 87 ? -14.459 1.382 22.193 1.00 98.31 87 HIS A C 1
ATOM 704 O O . HIS A 1 87 ? -14.076 0.642 23.088 1.00 98.31 87 HIS A O 1
ATOM 710 N N . TYR A 1 88 ? -15.519 1.109 21.426 1.00 97.62 88 TYR A N 1
ATOM 711 C CA . TYR A 1 88 ? -16.304 -0.120 21.564 1.00 97.62 88 TYR A CA 1
ATOM 712 C C . TYR A 1 88 ? -15.470 -1.378 21.269 1.00 97.62 88 TYR A C 1
ATOM 714 O O . TYR A 1 88 ? -15.508 -2.348 22.013 1.00 97.62 88 TYR A O 1
ATOM 722 N N . GLN A 1 89 ? -14.694 -1.371 20.184 1.00 97.38 89 GLN A N 1
ATOM 723 C CA . GLN A 1 89 ? -13.958 -2.549 19.717 1.00 97.38 89 GLN A CA 1
ATOM 724 C C . GLN A 1 89 ? -12.709 -2.876 20.551 1.00 97.38 89 GLN A C 1
ATOM 726 O O . GLN A 1 89 ? -12.225 -4.005 20.477 1.00 97.38 89 GLN A O 1
ATOM 731 N N . LEU A 1 90 ? -12.150 -1.891 21.263 1.00 97.94 90 LEU A N 1
ATOM 732 C CA . LEU A 1 90 ? -10.896 -2.024 22.011 1.00 97.94 90 LEU A CA 1
ATOM 733 C C . LEU A 1 90 ? -11.086 -2.309 23.503 1.00 97.94 90 LEU A C 1
ATOM 735 O O . LEU A 1 90 ? -10.098 -2.631 24.159 1.00 97.94 90 LEU A O 1
ATOM 739 N N . GLU A 1 91 ? -12.304 -2.225 24.038 1.00 95.94 91 GLU A N 1
ATOM 740 C CA . GLU A 1 91 ? -12.586 -2.409 25.469 1.00 95.94 91 GLU A CA 1
ATOM 741 C C . GLU A 1 91 ? -12.051 -3.748 26.014 1.00 95.94 91 GLU A C 1
ATOM 743 O O . GLU A 1 91 ? -11.383 -3.808 27.055 1.00 95.94 91 GLU A O 1
ATOM 748 N N . ASP A 1 92 ? -12.274 -4.826 25.262 1.00 95.31 92 ASP A N 1
ATOM 749 C CA . ASP A 1 92 ? -11.828 -6.182 25.585 1.00 95.31 92 ASP A CA 1
ATOM 750 C C . ASP A 1 92 ? -10.376 -6.461 25.153 1.00 95.31 92 ASP A C 1
ATOM 752 O O . ASP A 1 92 ? -9.830 -7.525 25.444 1.00 95.31 92 ASP A O 1
ATOM 756 N N . LYS A 1 93 ? -9.716 -5.514 24.478 1.00 97.25 93 LYS A N 1
ATOM 757 C CA . LYS A 1 93 ? -8.336 -5.659 23.995 1.00 97.25 93 LYS A CA 1
ATOM 758 C C . LYS A 1 93 ? -7.333 -5.112 25.002 1.00 97.25 93 LYS A C 1
ATOM 760 O O . LYS A 1 93 ? -7.653 -4.304 25.873 1.00 97.25 93 LYS A O 1
ATOM 765 N N . MET A 1 94 ? -6.074 -5.525 24.854 1.00 97.31 94 MET A N 1
ATOM 766 C CA . MET A 1 94 ? -4.970 -5.045 25.694 1.00 97.31 94 MET A CA 1
ATOM 767 C C . MET A 1 94 ? -4.789 -3.523 25.601 1.00 97.31 94 MET A C 1
ATOM 769 O O . MET A 1 94 ? -4.481 -2.883 26.599 1.00 97.31 94 MET A O 1
ATOM 773 N N . ALA A 1 95 ? -5.018 -2.940 24.420 1.00 96.75 95 ALA A N 1
ATOM 774 C CA . ALA A 1 95 ? -4.870 -1.504 24.198 1.00 96.75 95 ALA A CA 1
ATOM 775 C C . ALA A 1 95 ? -5.971 -0.653 24.857 1.00 96.75 95 ALA A C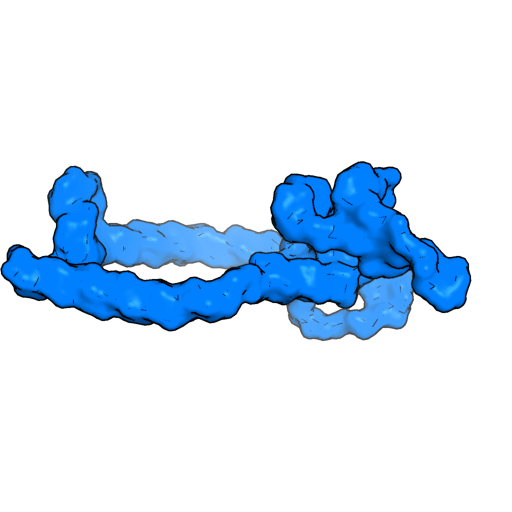 1
ATOM 777 O O . ALA A 1 95 ? -5.750 0.533 25.055 1.00 96.75 95 ALA A O 1
ATOM 778 N N . LYS A 1 96 ? -7.125 -1.236 25.219 1.00 95.62 96 LYS A N 1
ATOM 779 C CA . LYS A 1 96 ? -8.272 -0.619 25.920 1.00 95.62 96 LYS A CA 1
ATOM 780 C C . LYS A 1 96 ? -9.006 0.525 25.218 1.00 95.62 96 LYS A C 1
ATOM 782 O O . LYS A 1 96 ? -10.230 0.566 25.268 1.00 95.62 96 LYS A O 1
ATOM 787 N N . ASN A 1 97 ? -8.308 1.458 24.584 1.00 97.12 97 ASN A N 1
ATOM 788 C CA . ASN A 1 97 ? -8.899 2.631 23.946 1.00 97.12 97 ASN A CA 1
ATOM 789 C C . ASN A 1 97 ? -8.030 3.120 22.770 1.00 97.12 97 ASN A C 1
ATOM 791 O O . ASN A 1 97 ? -6.850 2.763 22.674 1.00 97.12 97 ASN A O 1
ATOM 795 N N . PRO A 1 98 ? -8.603 3.892 21.829 1.00 98.00 98 PRO A N 1
ATOM 796 C CA . PRO A 1 98 ? -7.856 4.378 20.674 1.00 98.00 98 PRO A CA 1
ATOM 797 C C . PRO A 1 98 ? -6.722 5.340 21.042 1.00 98.00 98 PRO A C 1
ATOM 799 O O . PRO A 1 98 ? -5.745 5.403 20.306 1.00 98.00 98 PRO A O 1
ATOM 802 N N . GLU A 1 99 ? -6.796 6.062 22.160 1.00 98.06 99 GLU A N 1
ATOM 803 C CA . GLU A 1 99 ? -5.750 6.993 22.592 1.00 98.06 99 GLU A CA 1
ATOM 804 C C . GLU A 1 99 ? -4.429 6.263 22.872 1.00 98.06 99 GLU A C 1
ATOM 806 O O . GLU A 1 99 ? -3.366 6.721 22.449 1.00 98.06 99 GLU A O 1
ATOM 811 N N . ILE A 1 100 ? -4.485 5.094 23.518 1.00 97.88 100 ILE A N 1
ATOM 812 C CA . ILE A 1 100 ? -3.314 4.233 23.737 1.00 97.88 100 ILE A CA 1
ATOM 813 C C . ILE A 1 100 ? -2.769 3.712 22.402 1.00 97.88 100 ILE A C 1
ATOM 815 O O . ILE A 1 100 ? -1.553 3.703 22.205 1.00 97.88 100 ILE A O 1
ATOM 819 N N . VAL A 1 101 ? -3.647 3.330 21.466 1.00 98.00 101 VAL A N 1
ATOM 820 C CA . VAL A 1 101 ? -3.240 2.896 20.117 1.00 98.00 101 VAL A CA 1
ATOM 821 C C . VAL A 1 101 ? -2.514 4.023 19.383 1.00 98.00 101 VAL A C 1
ATOM 823 O O . VAL A 1 101 ? -1.411 3.808 18.888 1.00 98.00 101 VAL A O 1
ATOM 826 N N . PHE A 1 102 ? -3.077 5.232 19.355 1.00 98.25 102 PHE A N 1
ATOM 827 C CA . PHE A 1 102 ? -2.443 6.381 18.708 1.00 98.25 102 PHE A CA 1
ATOM 828 C C . PHE A 1 102 ? -1.127 6.764 19.380 1.00 98.25 102 PHE A C 1
ATOM 830 O O . PHE A 1 102 ? -0.152 7.026 18.686 1.00 98.25 102 PHE A O 1
ATOM 837 N N . LYS A 1 103 ? -1.049 6.725 20.716 1.00 98.19 103 LYS A N 1
ATOM 838 C CA . LYS A 1 103 ? 0.211 6.963 21.432 1.00 98.19 103 LYS A CA 1
ATOM 839 C C . LYS A 1 103 ? 1.293 5.961 21.019 1.00 98.19 103 LYS A C 1
ATOM 841 O O . LYS A 1 103 ? 2.436 6.358 20.800 1.00 98.19 103 LYS A O 1
ATOM 846 N N . PHE A 1 104 ? 0.940 4.680 20.906 1.00 98.00 104 PHE A N 1
ATOM 847 C CA . PHE A 1 104 ? 1.861 3.640 20.452 1.00 98.00 104 PHE A CA 1
ATOM 848 C C . PHE A 1 104 ? 2.313 3.871 19.005 1.00 98.00 104 PHE A C 1
ATOM 850 O O . PHE A 1 104 ? 3.515 3.904 18.749 1.00 98.00 104 PHE A O 1
ATOM 857 N N . LEU A 1 105 ? 1.370 4.080 18.080 1.00 98.12 105 LEU A N 1
ATOM 858 C CA . LEU A 1 105 ? 1.674 4.286 16.662 1.00 98.12 105 LEU A CA 1
ATOM 859 C C . LEU A 1 105 ? 2.520 5.544 16.434 1.00 98.12 105 LEU A C 1
ATOM 861 O O . LEU A 1 105 ? 3.511 5.469 15.717 1.00 98.12 105 LEU A O 1
ATOM 865 N N . ASN A 1 106 ? 2.203 6.656 17.101 1.00 98.19 106 ASN A N 1
ATOM 866 C CA . ASN A 1 106 ? 2.973 7.897 16.987 1.00 98.19 106 ASN A CA 1
ATOM 867 C C . ASN A 1 106 ? 4.398 7.725 17.532 1.00 98.19 106 ASN A C 1
ATOM 869 O O . ASN A 1 106 ? 5.356 8.150 16.894 1.00 98.19 106 ASN A O 1
ATOM 873 N N . SER A 1 107 ? 4.563 7.050 18.678 1.00 98.12 107 SER A N 1
ATOM 874 C CA . SER A 1 107 ? 5.897 6.767 19.228 1.00 98.12 107 SER A CA 1
ATOM 875 C C . SER A 1 107 ? 6.717 5.853 18.314 1.00 98.12 107 SER A C 1
ATOM 877 O O . SER A 1 107 ? 7.932 6.020 18.197 1.00 98.12 107 SER A O 1
ATOM 879 N N . LEU A 1 108 ? 6.067 4.882 17.666 1.00 97.88 108 LEU A N 1
ATOM 880 C CA . LEU A 1 108 ? 6.711 4.017 16.685 1.00 97.88 108 LEU A CA 1
ATOM 881 C C . LEU A 1 108 ? 7.135 4.817 15.446 1.00 97.88 108 LEU A C 1
ATOM 883 O O . LEU A 1 108 ? 8.274 4.698 15.005 1.00 97.88 108 LEU A O 1
ATOM 887 N N . GLU A 1 109 ? 6.252 5.671 14.929 1.00 97.50 109 GLU A N 1
ATOM 888 C CA . GLU A 1 109 ? 6.524 6.543 13.786 1.00 97.50 109 GLU A CA 1
ATOM 889 C C . GLU A 1 109 ? 7.720 7.466 14.059 1.00 97.50 109 GLU A C 1
ATOM 891 O O . GLU A 1 109 ? 8.634 7.544 13.244 1.00 97.50 109 GLU A O 1
ATOM 896 N N . GLU A 1 110 ? 7.772 8.120 15.224 1.00 97.75 110 GLU A N 1
ATOM 897 C CA . GLU A 1 110 ? 8.889 8.990 15.622 1.00 97.75 110 GLU A CA 1
ATOM 898 C C . GLU A 1 110 ? 10.238 8.265 15.621 1.00 97.75 110 GLU A C 1
ATOM 900 O O . GLU A 1 110 ? 11.233 8.818 15.149 1.00 97.75 110 GLU A O 1
ATOM 905 N N . LYS A 1 111 ? 10.270 7.016 16.097 1.00 97.56 111 LYS A N 1
ATOM 906 C CA . LYS A 1 111 ? 11.489 6.196 16.133 1.00 97.56 111 LYS A CA 1
ATOM 907 C C . LYS A 1 111 ? 11.906 5.695 14.751 1.00 97.56 111 LYS A C 1
ATOM 909 O O . LYS A 1 111 ? 13.099 5.572 14.494 1.00 97.56 111 LYS A O 1
ATOM 914 N N . LEU A 1 112 ? 10.946 5.406 13.871 1.00 97.62 112 LEU A N 1
ATOM 915 C CA . LEU A 1 112 ? 11.211 4.875 12.530 1.00 97.62 112 LEU A CA 1
ATOM 916 C C . LEU A 1 112 ? 11.489 5.965 11.487 1.00 97.62 112 LEU A C 1
ATOM 918 O O . LEU A 1 112 ? 12.157 5.688 10.497 1.00 97.62 112 LEU A O 1
ATOM 922 N N . LYS A 1 113 ? 11.034 7.207 11.700 1.00 97.06 113 LYS A N 1
ATOM 923 C CA . LYS A 1 113 ? 11.289 8.353 10.806 1.00 97.06 113 LYS A CA 1
ATOM 924 C C . LYS A 1 113 ? 12.751 8.529 10.372 1.00 97.06 113 LYS A C 1
ATOM 926 O O . LYS A 1 113 ? 12.952 8.725 9.175 1.00 97.06 113 LYS A O 1
ATOM 931 N N . PRO A 1 114 ? 13.763 8.523 11.265 1.00 97.12 114 PRO A N 1
ATOM 932 C CA . PRO A 1 114 ? 15.155 8.675 10.838 1.00 97.12 114 PRO A CA 1
ATOM 933 C C . PRO A 1 114 ? 15.607 7.523 9.931 1.00 97.12 114 PRO A C 1
ATOM 935 O O . PRO A 1 114 ? 16.118 7.785 8.848 1.00 97.12 114 PRO A O 1
ATOM 938 N N . ILE A 1 115 ? 15.294 6.278 10.303 1.00 96.06 115 ILE A N 1
ATOM 939 C CA . ILE A 1 115 ? 15.610 5.080 9.509 1.00 96.06 115 ILE A CA 1
ATOM 940 C C . ILE A 1 115 ? 14.937 5.158 8.132 1.00 96.06 115 ILE A C 1
ATOM 942 O O . ILE A 1 115 ? 15.553 4.896 7.106 1.00 96.06 115 ILE A O 1
ATOM 946 N N . TYR A 1 116 ? 13.672 5.582 8.087 1.00 94.25 116 TYR A N 1
ATOM 947 C CA . TYR A 1 116 ? 12.944 5.751 6.832 1.00 94.25 116 TYR A CA 1
ATOM 948 C C . TYR A 1 116 ? 13.601 6.788 5.911 1.00 94.25 116 TYR A C 1
ATOM 950 O O . TYR A 1 116 ? 13.655 6.577 4.703 1.00 94.25 116 TYR A O 1
ATOM 958 N N . LYS A 1 117 ? 14.126 7.894 6.456 1.00 95.38 117 LYS A N 1
ATOM 959 C CA . LYS A 1 117 ? 14.845 8.901 5.659 1.00 95.38 117 LYS A CA 1
ATOM 960 C C . LYS A 1 117 ? 16.131 8.342 5.054 1.00 95.38 117 LYS A C 1
ATOM 962 O O . LYS A 1 117 ? 16.405 8.638 3.897 1.00 95.38 117 LYS A O 1
ATOM 967 N N . GLU A 1 118 ? 16.884 7.548 5.813 1.00 95.75 118 GLU A N 1
ATOM 968 C CA . GLU A 1 118 ? 18.101 6.883 5.327 1.00 95.75 118 GLU A CA 1
ATOM 969 C C . GLU A 1 118 ? 17.769 5.923 4.180 1.00 95.75 118 GLU A C 1
ATOM 971 O O . GLU A 1 118 ? 18.308 6.073 3.086 1.00 95.75 118 GLU A O 1
ATOM 976 N N . VAL A 1 119 ? 16.779 5.043 4.374 1.00 94.75 119 VAL A N 1
ATOM 977 C CA . VAL A 1 119 ? 16.318 4.107 3.334 1.00 94.75 119 VAL A CA 1
ATOM 978 C C . VAL A 1 119 ? 15.849 4.855 2.085 1.00 94.75 119 VAL A C 1
ATOM 980 O O . VAL A 1 119 ? 16.237 4.516 0.973 1.00 94.75 119 VAL A O 1
ATOM 983 N N . VAL A 1 120 ? 15.033 5.902 2.233 1.00 95.00 120 VAL A N 1
ATOM 984 C CA . VAL A 1 120 ? 14.569 6.692 1.082 1.00 95.00 120 VAL A CA 1
ATOM 985 C C . VAL A 1 120 ? 15.735 7.343 0.342 1.00 95.00 120 VAL A C 1
ATOM 987 O O . VAL A 1 120 ? 15.709 7.371 -0.887 1.00 95.00 120 VAL A O 1
ATOM 990 N N . GLN A 1 121 ? 16.750 7.839 1.053 1.00 95.56 121 GLN A N 1
ATOM 991 C CA . GLN A 1 121 ? 17.926 8.432 0.424 1.00 95.56 121 GLN A CA 1
ATOM 992 C C . GLN A 1 121 ? 18.716 7.394 -0.382 1.00 95.56 121 GLN A C 1
ATOM 994 O O . GLN A 1 121 ? 19.096 7.673 -1.517 1.00 95.56 121 GLN A O 1
ATOM 999 N N . GLU A 1 122 ? 18.915 6.192 0.160 1.00 95.69 122 GLU A N 1
ATOM 1000 C CA . GLU A 1 122 ? 19.585 5.093 -0.546 1.00 95.69 122 GLU A CA 1
ATOM 1001 C C . GLU A 1 122 ? 18.846 4.722 -1.837 1.00 95.69 122 GLU A C 1
ATOM 1003 O O . GLU A 1 122 ? 19.441 4.684 -2.916 1.00 95.69 122 GLU A O 1
ATOM 1008 N N . LEU A 1 123 ? 17.527 4.527 -1.755 1.00 95.88 123 LEU A N 1
ATOM 1009 C CA . LEU A 1 123 ? 16.713 4.193 -2.924 1.00 95.88 123 LEU A CA 1
ATOM 1010 C C . LEU A 1 123 ? 16.690 5.332 -3.957 1.00 95.88 123 LEU A C 1
ATOM 1012 O O . LEU A 1 123 ? 16.627 5.086 -5.163 1.00 95.88 123 LEU A O 1
ATOM 1016 N N . LEU A 1 124 ? 16.759 6.585 -3.502 1.00 96.19 124 LEU A N 1
ATOM 1017 C CA . LEU A 1 124 ? 16.803 7.758 -4.367 1.00 96.19 124 LEU A CA 1
ATOM 1018 C C . LEU A 1 124 ? 18.119 7.839 -5.156 1.00 96.19 124 LEU A C 1
ATOM 1020 O O . LEU A 1 124 ? 18.082 8.127 -6.355 1.00 96.19 124 LEU A O 1
ATOM 1024 N N . GLU A 1 125 ? 19.258 7.526 -4.533 1.00 95.75 125 GLU A N 1
ATOM 1025 C CA . GLU A 1 125 ? 20.546 7.439 -5.235 1.00 95.75 125 GLU A CA 1
ATOM 1026 C C . GLU A 1 125 ? 20.574 6.277 -6.241 1.00 95.75 125 GLU A C 1
ATOM 1028 O O . GLU A 1 125 ? 21.064 6.449 -7.361 1.00 95.75 125 GLU A O 1
ATOM 1033 N N . LEU A 1 126 ? 19.983 5.123 -5.901 1.00 95.81 126 LEU A N 1
ATOM 1034 C CA . LEU A 1 126 ? 19.838 4.002 -6.839 1.00 95.81 126 LEU A CA 1
ATOM 1035 C C . LEU A 1 126 ? 19.005 4.396 -8.066 1.00 95.81 126 LEU A C 1
ATOM 1037 O O . LEU A 1 126 ? 19.438 4.183 -9.201 1.00 95.81 126 LEU A O 1
ATOM 1041 N N . LYS A 1 127 ? 17.849 5.040 -7.851 1.00 95.69 127 LYS A N 1
ATOM 1042 C CA . LYS A 1 127 ? 16.995 5.539 -8.939 1.00 95.69 127 LYS A CA 1
ATOM 1043 C C . LYS A 1 127 ? 17.722 6.563 -9.806 1.00 95.69 127 LYS A C 1
ATOM 1045 O O . LYS A 1 127 ? 17.632 6.508 -11.031 1.00 95.69 127 LYS A O 1
ATOM 1050 N N . LYS A 1 128 ? 18.462 7.489 -9.193 1.00 95.62 128 LYS A N 1
ATOM 1051 C CA . LYS A 1 128 ? 19.245 8.504 -9.907 1.00 95.62 128 LYS A CA 1
ATOM 1052 C C . LYS A 1 128 ? 20.307 7.872 -10.806 1.00 95.62 128 LYS A C 1
ATOM 1054 O O . LYS A 1 128 ? 20.449 8.292 -11.954 1.00 95.62 128 LYS A O 1
ATOM 1059 N N . LYS A 1 129 ? 21.028 6.865 -10.304 1.00 95.44 129 LYS A N 1
ATOM 1060 C CA . LYS A 1 129 ? 22.046 6.138 -11.070 1.00 95.44 129 LYS A CA 1
ATOM 1061 C C . LYS A 1 129 ? 21.437 5.425 -12.279 1.00 95.44 129 LYS A C 1
ATOM 1063 O O . LYS A 1 129 ? 21.913 5.625 -13.391 1.00 95.44 129 LYS A O 1
ATOM 1068 N N . GLU A 1 130 ? 20.357 4.670 -12.083 1.00 94.50 130 GLU A N 1
ATOM 1069 C CA . GLU A 1 130 ? 19.685 3.954 -13.177 1.00 94.50 130 GLU A CA 1
ATOM 1070 C C . GLU A 1 130 ? 19.136 4.919 -14.241 1.00 94.50 130 GLU A C 1
ATOM 1072 O O . GLU A 1 130 ? 19.324 4.705 -15.437 1.00 94.50 130 GLU A O 1
ATOM 1077 N N . LYS A 1 131 ? 18.512 6.031 -13.831 1.00 93.75 131 LYS A N 1
ATOM 1078 C CA . LYS A 1 131 ? 18.005 7.044 -14.772 1.00 93.75 131 LYS A CA 1
ATOM 1079 C C . LYS A 1 131 ? 19.119 7.705 -15.582 1.00 93.75 131 LYS A C 1
ATOM 1081 O O . LYS A 1 131 ? 18.924 7.957 -16.770 1.00 93.75 131 LYS A O 1
ATOM 1086 N N . ALA A 1 132 ? 20.281 7.945 -14.973 1.00 94.44 132 ALA A N 1
ATOM 1087 C CA . ALA A 1 132 ? 21.449 8.462 -15.680 1.00 94.44 132 ALA A CA 1
ATOM 1088 C C . ALA A 1 132 ? 21.983 7.462 -16.721 1.00 94.44 132 ALA A C 1
ATOM 1090 O O . ALA A 1 132 ? 22.287 7.862 -17.840 1.00 94.44 132 ALA A O 1
ATOM 1091 N N . GLU A 1 133 ? 22.042 6.168 -16.389 1.00 94.38 133 GLU A N 1
ATOM 1092 C CA . GLU A 1 133 ? 22.453 5.106 -17.323 1.00 94.38 133 GLU A CA 1
ATOM 1093 C C . GLU A 1 133 ? 21.487 4.971 -18.514 1.00 94.38 133 GLU A C 1
ATOM 1095 O O . GLU A 1 133 ? 21.916 4.725 -19.642 1.00 94.38 133 GLU A O 1
ATOM 1100 N N . LEU A 1 134 ? 20.188 5.186 -18.284 1.00 91.00 134 LEU A N 1
ATOM 1101 C CA . LEU A 1 134 ? 19.142 5.117 -19.310 1.00 91.00 134 LEU A CA 1
ATOM 1102 C C . LEU A 1 134 ? 18.924 6.433 -20.083 1.00 91.00 134 LEU A C 1
ATOM 1104 O O . LEU A 1 134 ? 18.124 6.456 -21.017 1.00 91.00 134 LEU A O 1
ATOM 1108 N N . ASN A 1 135 ? 19.629 7.516 -19.733 1.00 92.75 135 ASN A N 1
ATOM 1109 C CA . ASN A 1 135 ? 19.395 8.874 -20.250 1.00 92.75 135 ASN A CA 1
ATOM 1110 C C . ASN A 1 135 ? 17.936 9.353 -20.085 1.00 92.75 135 ASN A C 1
ATOM 1112 O O . ASN A 1 135 ? 17.389 10.050 -20.942 1.00 92.75 135 ASN A O 1
ATOM 1116 N N . GLU A 1 136 ? 17.296 8.981 -18.977 1.00 90.62 136 GLU A N 1
ATOM 1117 C CA . GLU A 1 136 ? 15.916 9.347 -18.657 1.00 90.62 136 GLU A CA 1
ATOM 1118 C C . GLU A 1 136 ? 15.847 10.511 -17.651 1.00 90.62 136 GLU A C 1
ATOM 1120 O O . GLU A 1 136 ? 16.727 10.659 -16.797 1.00 90.62 136 GLU A O 1
ATOM 1125 N N . PRO A 1 137 ? 14.786 11.341 -17.691 1.00 89.44 137 PRO A N 1
ATOM 1126 C CA . PRO A 1 137 ? 14.608 12.411 -16.718 1.00 89.44 137 PRO A CA 1
ATOM 1127 C C . PRO A 1 137 ? 14.408 11.852 -15.302 1.00 89.44 137 PRO A C 1
ATOM 1129 O O . PRO A 1 137 ? 13.691 10.872 -15.085 1.00 89.44 137 PRO A O 1
ATOM 1132 N N . PHE A 1 138 ? 15.013 12.523 -14.321 1.00 91.12 138 PHE A N 1
ATOM 1133 C CA . PHE A 1 138 ? 14.924 12.168 -12.908 1.00 91.12 138 PHE A CA 1
ATOM 1134 C C . PHE A 1 138 ? 14.290 13.301 -12.095 1.00 91.12 138 PHE A C 1
ATOM 1136 O O . PHE A 1 138 ? 14.834 14.396 -11.995 1.00 91.12 138 PHE A O 1
ATOM 1143 N N . GLU A 1 139 ? 13.142 13.022 -11.477 1.00 87.06 139 GLU A N 1
ATOM 1144 C CA . GLU A 1 139 ? 12.335 14.014 -10.747 1.00 87.06 139 GLU A CA 1
ATOM 1145 C C . GLU A 1 139 ? 12.705 14.154 -9.255 1.00 87.06 139 GLU A C 1
ATOM 1147 O O . GLU A 1 139 ? 11.911 14.673 -8.474 1.00 87.06 139 GLU A O 1
ATOM 1152 N N . ASN A 1 140 ? 13.882 13.670 -8.835 1.00 89.50 140 ASN A N 1
ATOM 1153 C CA . ASN A 1 140 ? 14.358 13.712 -7.443 1.00 89.50 140 ASN A CA 1
ATOM 1154 C C . ASN A 1 140 ? 13.316 13.250 -6.403 1.00 89.50 140 ASN A C 1
ATOM 1156 O O . ASN A 1 140 ? 13.172 13.838 -5.331 1.00 89.50 140 ASN A O 1
ATOM 1160 N N . LYS A 1 141 ? 12.553 12.206 -6.744 1.00 92.75 141 LYS A N 1
ATOM 1161 C CA . LYS A 1 141 ? 11.499 11.645 -5.895 1.00 92.75 141 LYS A CA 1
ATOM 1162 C C . LYS A 1 141 ? 11.393 10.135 -6.070 1.00 92.75 141 LYS A C 1
ATOM 1164 O O . LYS A 1 141 ? 11.589 9.611 -7.173 1.00 92.75 141 LYS A O 1
ATOM 1169 N N . ILE A 1 142 ? 11.003 9.461 -4.993 1.00 93.25 142 ILE A N 1
ATOM 1170 C CA . ILE A 1 142 ? 10.628 8.050 -5.006 1.00 93.25 142 ILE A CA 1
ATOM 1171 C C . ILE A 1 142 ? 9.113 7.919 -4.850 1.00 93.25 142 ILE A C 1
ATOM 1173 O O . ILE A 1 142 ? 8.513 8.577 -4.001 1.00 93.25 142 ILE A O 1
ATOM 1177 N N . ASN A 1 143 ? 8.485 7.106 -5.697 1.00 94.31 143 ASN A N 1
ATOM 1178 C CA . ASN A 1 143 ? 7.056 6.818 -5.606 1.00 94.31 143 ASN A CA 1
ATOM 1179 C C . ASN A 1 143 ? 6.836 5.438 -4.973 1.00 94.31 143 ASN A C 1
ATOM 1181 O O . ASN A 1 143 ? 7.732 4.599 -4.961 1.00 94.31 143 ASN A O 1
ATOM 1185 N N . ASN A 1 144 ? 5.616 5.151 -4.518 1.00 92.88 144 ASN A N 1
ATOM 1186 C CA . ASN A 1 144 ? 5.302 3.854 -3.901 1.00 92.88 144 ASN A CA 1
ATOM 1187 C C . ASN A 1 144 ? 5.576 2.657 -4.832 1.00 92.88 144 ASN A C 1
ATOM 1189 O O . ASN A 1 144 ? 6.028 1.617 -4.373 1.00 92.88 144 ASN A O 1
ATOM 1193 N N . TYR A 1 145 ? 5.355 2.815 -6.141 1.00 94.44 145 TYR A N 1
ATOM 1194 C CA . TYR A 1 145 ? 5.621 1.780 -7.151 1.00 94.44 145 TYR A CA 1
ATOM 1195 C C . TYR A 1 145 ? 7.111 1.619 -7.511 1.00 94.44 145 TYR A C 1
ATOM 1197 O O . TYR A 1 145 ? 7.456 0.782 -8.341 1.00 94.44 145 TYR A O 1
ATOM 1205 N N . ASP A 1 146 ? 7.989 2.440 -6.934 1.00 95.25 146 ASP A N 1
ATOM 1206 C CA . ASP A 1 146 ? 9.442 2.322 -7.076 1.00 95.25 146 ASP A CA 1
ATOM 1207 C C . ASP A 1 146 ? 10.068 1.566 -5.895 1.00 95.25 146 ASP A C 1
ATOM 1209 O O . ASP A 1 146 ? 11.164 1.029 -6.020 1.00 95.25 146 ASP A O 1
ATOM 1213 N N . PHE A 1 147 ? 9.381 1.510 -4.751 1.00 94.25 147 PHE A N 1
ATOM 1214 C CA . PHE A 1 147 ? 9.956 1.047 -3.490 1.00 94.25 147 PHE A CA 1
ATOM 1215 C C . PHE A 1 147 ? 10.423 -0.415 -3.565 1.00 94.25 147 PHE A C 1
ATOM 1217 O O . PHE A 1 147 ? 11.602 -0.691 -3.370 1.00 94.25 147 PHE A O 1
ATOM 1224 N N . GLU A 1 148 ? 9.537 -1.340 -3.948 1.00 93.12 148 GLU A N 1
ATOM 1225 C CA . GLU A 1 148 ? 9.883 -2.768 -4.071 1.00 93.12 148 GLU A CA 1
ATOM 1226 C C . GLU A 1 148 ? 10.910 -3.040 -5.179 1.00 93.12 148 GLU A C 1
ATOM 1228 O O . GLU A 1 148 ? 11.699 -3.976 -5.072 1.00 93.12 148 GLU A O 1
ATOM 1233 N N . TYR A 1 149 ? 10.923 -2.218 -6.233 1.00 96.19 149 TYR A N 1
ATOM 1234 C CA . TYR A 1 149 ? 11.858 -2.357 -7.349 1.00 96.19 149 TYR A CA 1
ATOM 1235 C C . TYR A 1 149 ? 13.302 -2.067 -6.925 1.00 96.19 149 TYR A C 1
ATOM 1237 O O . TYR A 1 149 ? 14.210 -2.803 -7.304 1.00 96.19 149 TYR A O 1
ATOM 1245 N N . TYR A 1 150 ? 13.515 -1.011 -6.134 1.00 95.62 150 TYR A N 1
ATOM 1246 C CA . TYR A 1 150 ? 14.850 -0.602 -5.684 1.00 95.62 150 TYR A CA 1
ATOM 1247 C C . TYR A 1 150 ? 15.317 -1.307 -4.402 1.00 95.62 150 TYR A C 1
ATOM 1249 O O . TYR A 1 150 ? 16.505 -1.268 -4.105 1.00 95.62 150 TYR A O 1
ATOM 1257 N N . GLN A 1 151 ? 14.419 -1.961 -3.658 1.00 91.94 151 GLN A N 1
ATOM 1258 C CA . GLN A 1 151 ? 14.759 -2.741 -2.457 1.00 91.94 151 GLN A CA 1
ATOM 1259 C C . GLN A 1 151 ? 15.174 -4.197 -2.724 1.00 91.94 151 GLN A C 1
ATOM 1261 O O . GLN A 1 151 ? 15.510 -4.911 -1.778 1.00 91.94 151 GLN A O 1
ATOM 1266 N N . ARG A 1 152 ? 15.063 -4.663 -3.969 1.00 87.31 152 ARG A N 1
ATOM 1267 C CA . ARG A 1 152 ? 15.273 -6.070 -4.333 1.00 87.31 152 ARG A CA 1
ATOM 1268 C C . ARG A 1 152 ? 16.726 -6.534 -4.263 1.00 87.31 152 ARG A C 1
ATOM 1270 O O . ARG A 1 152 ? 17.637 -5.701 -4.458 1.00 87.31 152 ARG A O 1
#

Foldseek 3Di:
DFPLQQPFDPDLPPWDWDADPNTIDTHDDLPDPCLVVQLAGGPRLVSLVVSVVVNVCPDVVVVVVVVVVLVVLQVVCVVVPHPGSQCVVCCPPPQNHVVSVCVVVVVVCVVCVVVVVVLQVQLLVVVVVVCVVVVHDRPSDDDPSSNNHSVD

Secondary structure (DSSP, 8-state):
-BTTTTTT-S--TTPEEEEETTEEEEE--TTSGGGGHHHHH---HHHHHHHHHHHTT--TTHHHHHHHHHHHHHHHHHHTT-SSHHHHHHTTSTT-SHHHHHHHHHHHHHHHHHHHHHHHHHHHHHHHHHHHHTT----S---HHHHHHH--

Sequence (152 aa):
FSKKELDGLVDFDGFEKTIKDGDEIYTIGLNNPKSLDIIKYAKNENTRKTFYIVSNQVCKSNIEVLQKIVNLRLKKAKLFGYKSYAHYQLEDKMAKNPEIVFKFLNSLEEKLKPIYKEVVQELLELKKKEKAELNEPFENKINNYDFEYYQR

Radius of gyration: 21.83 Å; chains: 1; bounding box: 49×32×61 Å

pLDDT: mean 94.32, std 3.67, range [82.88, 98.62]